Protein AF-A0A903VIB1-F1 (afdb_monomer_lite)

Radius of gyration: 15.93 Å; chains: 1; bounding box: 32×39×51 Å

Organism: Aedes aegypti (NCBI:txid7159)

Sequence (113 aa):
MQQSDLKKCAPDVELEVTIVDILDYVGESVRPIKEGYAVYAANHVICIGYRQQDAVNTEVTGYVTQTSHPGLAPHEVFLKLQQDISKWTLKCSCKAGTAKCKHIVACLLHIEK

Structure (mmCIF, N/CA/C/O backbone):
data_AF-A0A903VIB1-F1
#
_entry.id   AF-A0A903VIB1-F1
#
loop_
_atom_site.group_PDB
_atom_site.id
_atom_site.type_symbol
_atom_site.label_atom_id
_atom_site.label_alt_id
_atom_site.label_comp_id
_atom_site.label_asym_id
_atom_site.label_entity_id
_atom_site.label_seq_id
_atom_site.pdbx_PDB_ins_code
_atom_site.Cartn_x
_atom_site.Cartn_y
_atom_site.Cartn_z
_atom_site.occupancy
_atom_site.B_iso_or_equiv
_atom_site.auth_seq_id
_atom_site.auth_comp_id
_atom_site.auth_asym_id
_atom_site.auth_atom_id
_atom_site.pdbx_PDB_model_num
ATOM 1 N N . MET A 1 1 ? 7.621 -26.080 39.008 1.00 40.97 1 MET A N 1
ATOM 2 C CA . MET A 1 1 ? 7.419 -25.904 37.554 1.00 40.97 1 MET A CA 1
ATOM 3 C C . MET A 1 1 ? 6.298 -24.891 37.384 1.00 40.97 1 MET A C 1
ATOM 5 O O . MET A 1 1 ? 5.152 -25.236 37.631 1.00 40.97 1 MET A O 1
ATOM 9 N N . GLN A 1 2 ? 6.638 -23.624 37.142 1.00 39.22 2 GLN A N 1
ATOM 10 C CA . GLN A 1 2 ? 5.655 -22.549 36.971 1.00 39.22 2 GLN A CA 1
ATOM 11 C C . GLN A 1 2 ? 5.040 -22.669 35.573 1.00 39.22 2 GLN A C 1
ATOM 13 O O . GLN A 1 2 ? 5.773 -22.757 34.590 1.00 39.22 2 GLN A O 1
ATOM 18 N N . GLN A 1 3 ? 3.708 -22.722 35.503 1.00 46.00 3 GLN A N 1
ATOM 19 C CA . GLN A 1 3 ? 2.965 -22.527 34.261 1.00 46.00 3 GLN A CA 1
ATOM 20 C C . GLN A 1 3 ? 3.143 -21.061 33.868 1.00 46.00 3 GLN A C 1
ATOM 22 O O . GLN A 1 3 ? 2.686 -20.173 34.580 1.00 46.00 3 GLN A O 1
ATOM 27 N N . SER A 1 4 ? 3.881 -20.811 32.791 1.00 49.56 4 SER A N 1
ATOM 28 C CA . SER A 1 4 ? 4.010 -19.481 32.210 1.00 49.56 4 SER A CA 1
ATOM 29 C C . SER A 1 4 ? 2.710 -19.133 31.499 1.00 49.56 4 SER A C 1
ATOM 31 O O . SER A 1 4 ? 2.332 -19.802 30.534 1.00 49.56 4 SER A O 1
ATOM 33 N N . ASP A 1 5 ? 2.047 -18.097 31.997 1.00 44.31 5 ASP A N 1
ATOM 34 C CA . ASP A 1 5 ? 0.840 -17.506 31.444 1.00 44.31 5 ASP A CA 1
ATOM 35 C C . ASP A 1 5 ? 1.000 -17.219 29.945 1.00 44.31 5 ASP A C 1
ATOM 37 O O . ASP A 1 5 ? 1.673 -16.273 29.525 1.00 44.31 5 ASP A O 1
ATOM 41 N N . LEU A 1 6 ? 0.352 -18.045 29.121 1.00 48.19 6 LEU A N 1
ATOM 42 C CA . LEU A 1 6 ? 0.055 -17.715 27.734 1.00 48.19 6 LEU A CA 1
ATOM 43 C C . LEU A 1 6 ? -0.852 -16.485 27.759 1.00 48.19 6 LEU A C 1
ATOM 45 O O . LEU A 1 6 ? -2.054 -16.575 28.014 1.00 48.19 6 LEU A O 1
ATOM 49 N N . LYS A 1 7 ? -0.239 -15.323 27.538 1.00 52.78 7 LYS A N 1
ATOM 50 C CA . LYS A 1 7 ? -0.906 -14.039 27.354 1.00 52.78 7 LYS A CA 1
ATOM 51 C C . LYS A 1 7 ? -1.915 -14.212 26.217 1.00 52.78 7 LYS A C 1
ATOM 53 O O . LYS A 1 7 ? -1.532 -14.263 25.053 1.00 52.78 7 LYS A O 1
ATOM 58 N N . LYS A 1 8 ? -3.196 -14.372 26.557 1.00 42.09 8 LYS A N 1
ATOM 59 C CA . LYS A 1 8 ? -4.286 -14.370 25.579 1.00 42.09 8 LYS A CA 1
ATOM 60 C C . LYS A 1 8 ? -4.251 -13.013 24.879 1.00 42.09 8 LYS A C 1
ATOM 62 O O . LYS A 1 8 ? -4.536 -11.996 25.513 1.00 42.09 8 LYS A O 1
ATOM 67 N N . CYS A 1 9 ? -3.840 -12.994 23.613 1.00 46.03 9 CYS A N 1
ATOM 68 C CA . CYS A 1 9 ? -4.067 -11.845 22.749 1.00 46.03 9 CYS A CA 1
ATOM 69 C C . CYS A 1 9 ? -5.579 -11.584 22.723 1.00 46.03 9 CYS A C 1
ATOM 71 O O . CYS A 1 9 ? -6.378 -12.522 22.709 1.00 46.03 9 CYS A O 1
ATOM 73 N N . ALA A 1 10 ? -5.952 -10.313 22.857 1.00 52.38 10 ALA A N 1
ATOM 74 C CA . ALA A 1 10 ? -7.332 -9.848 22.792 1.00 52.38 10 ALA A CA 1
ATOM 75 C C . ALA A 1 10 ? -8.014 -10.375 21.511 1.00 52.38 10 ALA A C 1
ATOM 77 O O . ALA A 1 10 ? -7.298 -10.665 20.556 1.00 52.38 10 ALA A O 1
ATOM 78 N N . PRO A 1 11 ? -9.356 -10.515 21.483 1.00 49.09 11 PRO A N 1
ATOM 79 C CA . PRO A 1 11 ? -10.066 -10.998 20.299 1.00 49.09 11 PRO A CA 1
ATOM 80 C C . PRO A 1 11 ? -9.582 -10.269 19.042 1.00 49.09 11 PRO A C 1
ATOM 82 O O . PRO A 1 11 ? -9.483 -9.040 19.055 1.00 49.09 11 PRO A O 1
ATOM 85 N N . ASP A 1 12 ? -9.264 -11.059 18.013 1.00 54.84 12 ASP A N 1
ATOM 86 C CA . ASP A 1 12 ? -8.662 -10.670 16.734 1.00 54.84 12 ASP A CA 1
ATOM 87 C C . ASP A 1 12 ? -9.593 -9.746 15.935 1.00 54.84 12 ASP A C 1
ATOM 89 O O . ASP A 1 12 ? -10.185 -10.128 14.927 1.00 54.84 12 ASP A O 1
ATOM 93 N N . VAL A 1 13 ? -9.779 -8.512 16.398 1.00 57.50 13 VAL A N 1
ATOM 94 C CA . VAL A 1 13 ? -10.356 -7.462 15.565 1.00 57.50 13 VAL A CA 1
ATOM 95 C C . VAL A 1 13 ? -9.245 -7.027 14.627 1.00 57.50 13 VAL A C 1
ATOM 97 O O . VAL A 1 13 ? -8.422 -6.172 14.954 1.00 57.50 13 VAL A O 1
ATOM 100 N N . GLU A 1 14 ? -9.183 -7.687 13.479 1.00 68.75 14 GLU A N 1
ATOM 101 C CA . GLU A 1 14 ? -8.334 -7.246 12.390 1.00 68.75 14 GLU A CA 1
ATOM 102 C C . GLU A 1 14 ? -8.935 -5.976 11.797 1.00 68.75 14 GLU A C 1
ATOM 104 O O . GLU A 1 14 ? -10.111 -5.938 11.437 1.00 68.75 14 GLU A O 1
ATOM 109 N N . LEU A 1 15 ? -8.126 -4.924 11.699 1.00 79.56 15 LEU A N 1
ATOM 110 C CA . LEU A 1 15 ? -8.505 -3.766 10.912 1.00 79.56 15 LEU A CA 1
ATOM 111 C C . LEU A 1 15 ? -8.620 -4.189 9.444 1.00 79.56 15 LEU A C 1
ATOM 113 O O . LEU A 1 15 ? -7.647 -4.650 8.845 1.00 79.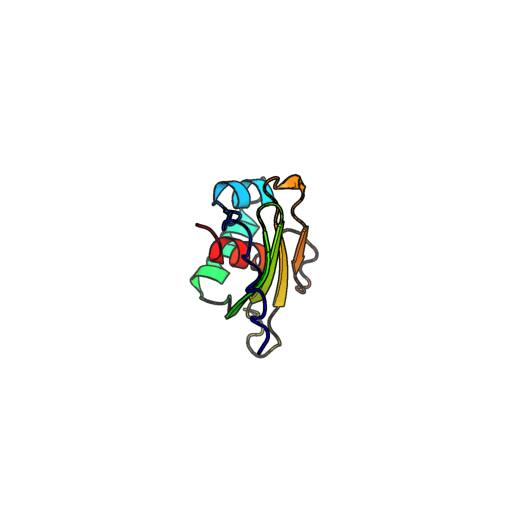56 15 LEU A O 1
ATOM 117 N N . GLU A 1 16 ? -9.816 -4.040 8.891 1.00 88.00 16 GLU A N 1
ATOM 118 C CA . GLU A 1 16 ? -10.106 -4.304 7.488 1.00 88.00 16 GLU A CA 1
ATOM 119 C C . GLU A 1 16 ? -9.763 -3.065 6.659 1.00 88.00 16 GLU A C 1
ATOM 121 O O . GLU A 1 16 ? -10.107 -1.943 7.032 1.00 88.00 16 GLU A O 1
ATOM 126 N N . VAL A 1 17 ? -9.039 -3.271 5.561 1.00 92.19 17 VAL A N 1
ATOM 127 C CA . VAL A 1 17 ? -8.824 -2.253 4.533 1.00 92.19 17 VAL A CA 1
ATOM 128 C C . VAL A 1 17 ? -9.709 -2.641 3.370 1.00 92.19 17 VAL A C 1
ATOM 130 O O . VAL A 1 17 ? -9.503 -3.703 2.794 1.00 92.19 17 VAL A O 1
ATOM 133 N N . THR A 1 18 ? -10.663 -1.792 3.022 1.00 95.12 18 THR A N 1
ATOM 134 C CA . THR A 1 18 ? -11.553 -2.009 1.881 1.00 95.12 18 THR A CA 1
ATOM 135 C C . THR A 1 18 ? -11.078 -1.211 0.673 1.00 95.12 18 THR A C 1
ATOM 137 O O . THR A 1 18 ? -10.361 -0.210 0.797 1.00 95.12 18 THR A O 1
ATOM 140 N N . ILE A 1 19 ? -11.542 -1.576 -0.523 1.00 95.25 19 ILE A N 1
ATOM 141 C CA . ILE A 1 19 ? -11.318 -0.753 -1.717 1.00 95.25 19 ILE A CA 1
ATOM 142 C C . ILE A 1 19 ? -11.827 0.691 -1.560 1.00 95.25 19 ILE A C 1
ATOM 144 O O . ILE A 1 19 ? -11.213 1.613 -2.100 1.00 95.25 19 ILE A O 1
ATOM 148 N N . VAL A 1 20 ? -12.913 0.911 -0.808 1.00 95.44 20 VAL A N 1
ATOM 149 C CA . VAL A 1 20 ? -13.463 2.254 -0.557 1.00 95.44 20 VAL A CA 1
ATOM 150 C C . VAL A 1 20 ? -12.458 3.092 0.226 1.00 95.44 20 VAL A C 1
ATOM 152 O O . VAL A 1 20 ? -12.188 4.225 -0.166 1.00 95.44 20 VAL A O 1
ATOM 155 N N . ASP A 1 21 ? -11.803 2.507 1.232 1.00 95.81 21 ASP A N 1
ATOM 156 C CA . ASP A 1 21 ? -10.793 3.215 2.020 1.00 95.81 21 ASP A CA 1
ATOM 157 C C . ASP A 1 21 ? -9.599 3.651 1.163 1.00 95.81 21 ASP A C 1
ATOM 159 O O . ASP A 1 21 ? -9.058 4.750 1.309 1.00 95.81 21 ASP A O 1
ATOM 163 N N . ILE A 1 22 ? -9.194 2.793 0.222 1.00 96.00 22 ILE A N 1
ATOM 164 C CA . ILE A 1 22 ? -8.106 3.085 -0.716 1.00 96.00 22 ILE A CA 1
ATOM 165 C C . ILE A 1 22 ? -8.496 4.243 -1.642 1.00 96.00 22 ILE A C 1
ATOM 167 O O . ILE A 1 22 ? -7.671 5.127 -1.900 1.00 96.00 22 ILE A O 1
ATOM 171 N N . LEU A 1 23 ? -9.736 4.256 -2.140 1.00 95.69 23 LEU A N 1
ATOM 172 C CA . LEU A 1 23 ? -10.247 5.329 -2.993 1.00 95.69 23 LEU A CA 1
ATOM 173 C C . LEU A 1 23 ? -10.325 6.657 -2.234 1.00 95.69 23 LEU A C 1
ATOM 175 O O . LEU A 1 23 ? -9.826 7.662 -2.740 1.00 95.69 23 LEU A O 1
ATOM 179 N N . ASP A 1 24 ? -10.840 6.651 -1.007 1.00 95.50 24 ASP A N 1
ATOM 180 C CA . ASP A 1 24 ? -10.931 7.835 -0.147 1.00 95.50 24 ASP A CA 1
ATOM 181 C C . ASP A 1 24 ? -9.545 8.391 0.207 1.00 95.50 24 ASP A C 1
ATOM 183 O O . ASP A 1 24 ? -9.294 9.598 0.110 1.00 95.50 24 ASP A O 1
ATOM 187 N N . TYR A 1 25 ? -8.591 7.515 0.534 1.00 94.56 25 TYR A N 1
ATOM 188 C CA . TYR A 1 25 ? -7.202 7.906 0.760 1.00 94.56 25 TYR A CA 1
ATOM 189 C C . TYR A 1 25 ? -6.590 8.568 -0.483 1.00 94.56 25 TYR A C 1
ATOM 191 O O . TYR A 1 25 ? -5.928 9.611 -0.383 1.00 94.56 25 TYR A O 1
ATOM 199 N N . VAL A 1 26 ? -6.794 7.995 -1.673 1.00 94.00 26 VAL A N 1
ATOM 200 C CA . VAL A 1 26 ? -6.239 8.560 -2.907 1.00 94.00 26 VAL A CA 1
ATOM 201 C C . VAL A 1 26 ? -6.953 9.859 -3.306 1.00 94.00 26 VAL A C 1
ATOM 203 O O . VAL A 1 26 ? -6.280 10.799 -3.756 1.00 94.00 26 VAL A O 1
ATOM 206 N N . GLY A 1 27 ? -8.253 9.981 -3.044 1.00 93.00 27 GLY A N 1
ATOM 207 C CA . GLY A 1 27 ? -9.099 11.108 -3.436 1.00 93.00 27 GLY A CA 1
ATOM 208 C C . GLY A 1 27 ? -9.273 11.198 -4.956 1.00 93.00 27 GLY A C 1
ATOM 209 O O . GLY A 1 27 ? -9.230 10.197 -5.663 1.00 93.00 27 GLY A O 1
ATOM 210 N N . GLU A 1 28 ? -9.367 12.415 -5.490 1.00 92.19 28 GLU A N 1
ATOM 211 C CA . GLU A 1 28 ? -9.686 12.682 -6.909 1.00 92.19 28 GLU A CA 1
ATOM 212 C C . GLU A 1 28 ? -8.634 12.208 -7.940 1.00 92.19 28 GLU A C 1
ATOM 214 O O . GLU A 1 28 ? -8.800 12.377 -9.151 1.00 92.19 28 GLU A O 1
ATOM 219 N N . SER A 1 29 ? -7.502 11.647 -7.503 1.00 89.69 29 SER A N 1
ATOM 220 C CA . SER A 1 29 ? -6.434 11.241 -8.418 1.00 89.69 29 SER A CA 1
ATOM 221 C C . SER A 1 29 ? -6.584 9.794 -8.875 1.00 89.69 29 SER A C 1
ATOM 223 O O . SER A 1 29 ? -6.364 8.855 -8.124 1.00 89.69 29 SER A O 1
ATOM 225 N N . VAL A 1 30 ? -6.812 9.573 -10.166 1.00 92.56 30 VAL A N 1
ATOM 226 C CA . VAL A 1 30 ? -6.858 8.204 -10.720 1.00 92.56 30 VAL A CA 1
ATOM 227 C C . VAL A 1 30 ? -5.475 7.571 -10.914 1.00 92.56 30 VAL A C 1
ATOM 229 O O . VAL A 1 30 ? -5.349 6.360 -11.097 1.00 92.56 30 VAL A O 1
ATOM 232 N N . ARG A 1 31 ? -4.414 8.386 -10.929 1.00 93.69 31 ARG A N 1
ATOM 233 C CA . ARG A 1 31 ? -3.062 7.943 -11.289 1.00 93.69 31 ARG A CA 1
ATOM 234 C C . ARG A 1 31 ? -2.454 6.982 -10.253 1.00 93.69 31 ARG A C 1
ATOM 236 O O . ARG A 1 31 ? -1.976 5.934 -10.687 1.00 93.69 31 ARG A O 1
ATOM 243 N N . PRO A 1 32 ? -2.488 7.261 -8.932 1.00 94.19 32 PRO A N 1
ATOM 244 C CA . PRO A 1 32 ? -1.973 6.334 -7.923 1.00 94.19 32 PRO A CA 1
ATOM 245 C C . PRO A 1 32 ? -2.664 4.970 -7.953 1.00 94.19 32 PRO A C 1
ATOM 247 O O . PRO A 1 32 ? -1.982 3.962 -7.800 1.00 94.19 32 PRO A O 1
ATOM 250 N N . ILE A 1 33 ? -3.975 4.931 -8.226 1.00 95.88 33 ILE A N 1
ATOM 251 C CA . ILE A 1 33 ? -4.740 3.685 -8.375 1.00 95.88 33 ILE A CA 1
ATOM 252 C C . ILE A 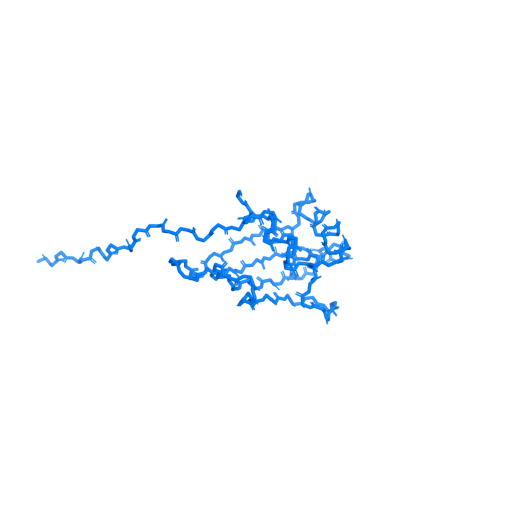1 33 ? -4.257 2.886 -9.584 1.00 95.88 33 ILE A C 1
ATOM 254 O O . ILE A 1 33 ? -3.861 1.735 -9.435 1.00 95.88 33 ILE A O 1
ATOM 258 N N . LYS A 1 34 ? -4.222 3.495 -10.777 1.00 96.88 34 LYS A N 1
ATOM 259 C CA . LYS A 1 34 ? -3.805 2.799 -12.008 1.00 96.88 34 LYS A CA 1
ATOM 260 C C . LYS A 1 34 ? -2.374 2.276 -11.921 1.00 96.88 34 LYS A C 1
ATOM 262 O O . LYS A 1 34 ? -2.109 1.121 -12.245 1.00 96.88 34 LYS A O 1
ATOM 267 N N . GLU A 1 35 ? -1.447 3.128 -11.492 1.00 95.69 35 GLU A N 1
ATOM 268 C CA . GLU A 1 35 ? -0.044 2.739 -11.373 1.00 95.69 35 GLU A CA 1
ATOM 269 C C . GLU A 1 35 ? 0.176 1.745 -10.224 1.00 95.69 35 GLU A C 1
ATOM 271 O O . GLU A 1 35 ? 0.990 0.835 -10.361 1.00 95.69 35 GLU A O 1
ATOM 276 N N . GLY A 1 36 ? -0.537 1.900 -9.105 1.00 96.00 36 GLY A N 1
ATOM 277 C CA . GLY A 1 36 ? -0.463 0.990 -7.963 1.00 96.00 36 GLY A CA 1
ATOM 278 C C . GLY A 1 36 ? -1.000 -0.397 -8.291 1.00 96.00 36 GLY A C 1
ATOM 279 O O . GLY A 1 36 ? -0.329 -1.387 -8.012 1.00 96.00 36 GLY A O 1
ATOM 280 N N . TYR A 1 37 ? -2.137 -0.471 -8.984 1.00 97.62 37 TYR A N 1
ATOM 281 C CA . TYR A 1 37 ? -2.684 -1.730 -9.481 1.00 97.62 37 TYR A CA 1
ATOM 282 C C . TYR A 1 37 ? -1.719 -2.428 -10.442 1.00 97.62 37 TYR A C 1
ATOM 284 O O . TYR A 1 37 ? -1.495 -3.625 -10.311 1.00 97.62 37 TYR A O 1
ATOM 292 N N . ALA A 1 38 ? -1.077 -1.694 -11.357 1.00 97.25 38 ALA A N 1
ATOM 293 C CA . ALA A 1 38 ? -0.081 -2.281 -12.255 1.00 97.25 38 ALA A CA 1
ATOM 294 C C . ALA A 1 38 ? 1.123 -2.877 -11.497 1.00 97.25 38 ALA A C 1
ATOM 296 O O . ALA A 1 38 ? 1.636 -3.923 -11.882 1.00 97.25 38 ALA A O 1
ATOM 297 N N . VAL A 1 39 ? 1.568 -2.236 -10.409 1.00 96.62 39 VAL A N 1
ATOM 298 C CA . VAL A 1 39 ? 2.636 -2.756 -9.535 1.00 96.62 39 VAL A CA 1
ATOM 299 C C . VAL A 1 39 ? 2.174 -4.004 -8.778 1.00 96.62 39 VAL A C 1
ATOM 301 O O . VAL A 1 39 ? 2.914 -4.985 -8.721 1.00 96.62 39 VAL A O 1
ATOM 304 N N . TYR A 1 40 ? 0.961 -3.981 -8.223 1.00 97.44 40 TYR A N 1
ATOM 305 C CA . TYR A 1 40 ? 0.363 -5.120 -7.526 1.00 97.44 40 TYR A CA 1
ATOM 306 C C . TY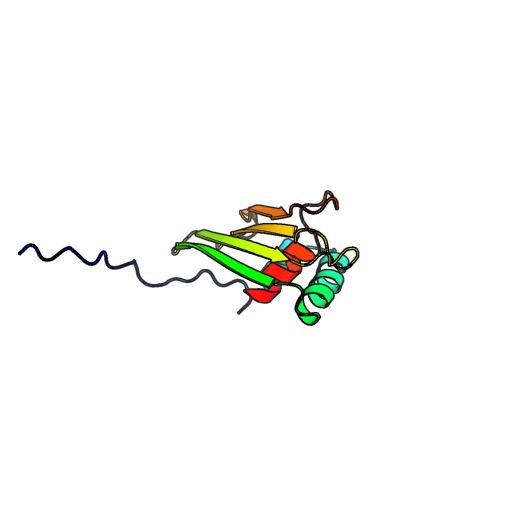R A 1 40 ? 0.178 -6.326 -8.460 1.00 97.44 40 TYR A C 1
ATOM 308 O O . TYR A 1 40 ? 0.701 -7.400 -8.179 1.00 97.44 40 TYR A O 1
ATOM 316 N N . ALA A 1 41 ? -0.464 -6.131 -9.615 1.00 97.50 41 ALA A N 1
ATOM 317 C CA . ALA A 1 41 ? -0.731 -7.176 -10.605 1.00 97.50 41 ALA A CA 1
ATOM 318 C C . ALA A 1 41 ? 0.548 -7.786 -11.204 1.00 97.50 41 ALA A C 1
ATOM 320 O O . ALA A 1 41 ? 0.554 -8.943 -11.617 1.00 97.50 41 ALA A O 1
ATOM 321 N N . ALA A 1 42 ? 1.647 -7.027 -11.230 1.00 96.62 42 ALA A N 1
ATOM 322 C CA . ALA A 1 42 ? 2.960 -7.522 -11.635 1.00 96.62 42 ALA A CA 1
ATOM 323 C C . ALA A 1 42 ? 3.694 -8.309 -10.528 1.00 96.62 42 ALA A C 1
ATOM 325 O O . ALA A 1 42 ? 4.851 -8.679 -10.717 1.00 96.62 42 ALA A O 1
ATOM 326 N N . ASN A 1 43 ? 3.062 -8.553 -9.372 1.00 95.88 43 ASN A N 1
ATOM 327 C CA . ASN A 1 43 ? 3.660 -9.205 -8.200 1.00 95.88 43 ASN A CA 1
ATOM 328 C C . ASN A 1 43 ? 4.958 -8.525 -7.730 1.00 95.88 43 ASN A C 1
ATOM 330 O O . ASN A 1 43 ? 5.906 -9.175 -7.295 1.00 95.88 43 ASN A O 1
ATOM 334 N N . HIS A 1 44 ? 5.023 -7.194 -7.828 1.00 96.69 44 HIS A N 1
ATOM 335 C CA . HIS A 1 44 ? 6.196 -6.438 -7.380 1.00 96.69 44 HIS A CA 1
ATOM 336 C C . HIS A 1 44 ? 6.207 -6.179 -5.869 1.00 96.69 44 HIS A C 1
ATOM 338 O O . HIS A 1 44 ? 7.225 -5.728 -5.349 1.00 96.69 44 HIS A O 1
ATOM 344 N N . VAL A 1 45 ? 5.106 -6.436 -5.157 1.00 97.25 45 VAL A N 1
ATOM 345 C CA . VAL A 1 45 ? 5.096 -6.469 -3.688 1.00 97.25 45 VAL A CA 1
ATOM 346 C C . VAL A 1 45 ? 5.754 -7.779 -3.257 1.00 97.25 45 VAL A C 1
ATOM 348 O O . VAL A 1 45 ? 5.189 -8.849 -3.448 1.00 97.25 45 VAL A O 1
ATOM 351 N N . ILE A 1 46 ? 6.969 -7.693 -2.719 1.00 96.00 46 ILE A N 1
ATOM 352 C CA . ILE A 1 46 ? 7.804 -8.855 -2.391 1.00 96.00 46 ILE A CA 1
ATOM 353 C C . ILE A 1 46 ? 7.328 -9.496 -1.092 1.00 96.00 46 ILE A C 1
ATOM 355 O O . ILE A 1 46 ? 7.183 -10.712 -1.003 1.00 96.00 46 ILE A O 1
ATOM 359 N N . CYS A 1 47 ? 7.123 -8.675 -0.065 1.00 95.06 47 CYS A N 1
ATOM 360 C CA . CYS A 1 47 ? 6.627 -9.132 1.220 1.00 95.06 47 CYS A CA 1
ATOM 361 C C . CYS A 1 47 ? 5.942 -8.005 1.987 1.00 95.06 47 CYS A C 1
ATOM 363 O O . CYS A 1 47 ? 6.245 -6.822 1.802 1.00 95.06 47 CYS A O 1
ATOM 365 N N . ILE A 1 48 ? 5.035 -8.419 2.867 1.00 96.25 48 ILE A N 1
ATOM 366 C CA . ILE A 1 48 ? 4.329 -7.596 3.837 1.00 96.25 48 ILE A CA 1
ATOM 367 C C . ILE A 1 48 ? 4.577 -8.204 5.221 1.00 96.25 48 ILE A C 1
ATOM 369 O O . ILE A 1 48 ? 4.416 -9.407 5.411 1.00 96.25 48 ILE A O 1
ATOM 373 N N . GLY A 1 49 ? 4.985 -7.380 6.182 1.00 94.62 49 GLY A N 1
ATOM 374 C CA . GLY A 1 49 ? 5.183 -7.770 7.574 1.00 94.62 49 GLY A CA 1
ATOM 375 C C . GLY A 1 49 ? 4.348 -6.909 8.513 1.00 94.62 49 GLY A C 1
ATOM 376 O O . GLY A 1 49 ? 4.461 -5.682 8.495 1.00 94.62 49 GLY A O 1
ATOM 377 N N . TYR A 1 50 ? 3.546 -7.552 9.356 1.00 93.31 50 TYR A N 1
ATOM 378 C CA . TYR A 1 50 ? 2.769 -6.899 10.406 1.00 93.31 50 TYR A CA 1
ATOM 379 C C . TYR A 1 50 ? 3.660 -6.694 11.635 1.00 93.31 50 TYR A C 1
ATOM 381 O O . TYR A 1 50 ? 4.207 -7.651 12.182 1.00 93.31 50 TYR A O 1
ATOM 389 N N . ARG A 1 51 ? 3.848 -5.437 12.048 1.00 90.44 51 ARG A N 1
ATOM 390 C CA . ARG A 1 51 ? 4.621 -5.070 13.249 1.00 90.44 51 ARG A CA 1
ATOM 391 C C . ARG A 1 51 ? 3.741 -4.994 14.490 1.00 90.44 51 ARG A C 1
ATOM 393 O O . ARG A 1 51 ? 4.182 -5.357 15.575 1.00 90.44 51 ARG A O 1
ATOM 400 N N . GLN A 1 52 ? 2.514 -4.513 14.319 1.00 88.38 52 GLN A N 1
ATOM 401 C CA . GLN A 1 52 ? 1.505 -4.405 15.363 1.00 88.38 52 GLN A CA 1
ATOM 402 C C . GLN A 1 52 ? 0.132 -4.592 14.728 1.00 88.38 52 GLN A C 1
ATOM 404 O O . GLN A 1 52 ? -0.133 -4.039 13.663 1.00 88.38 52 GLN A O 1
ATOM 409 N N . GLN A 1 53 ? -0.727 -5.356 15.390 1.00 87.19 53 GLN A N 1
ATOM 410 C CA . GLN A 1 53 ? -2.108 -5.551 14.981 1.00 87.19 53 GLN A CA 1
ATOM 411 C C . GLN A 1 53 ? -2.956 -5.616 16.248 1.00 87.19 53 GLN A C 1
ATOM 413 O O . GLN A 1 53 ? -2.802 -6.516 17.072 1.00 87.19 53 GLN A O 1
ATOM 418 N N . ASP A 1 54 ? -3.786 -4.600 16.437 1.00 83.81 54 ASP A N 1
ATOM 419 C CA . ASP A 1 54 ? -4.790 -4.535 17.489 1.00 83.81 54 ASP A CA 1
ATOM 420 C C . ASP A 1 54 ? -6.082 -3.916 16.939 1.00 83.81 54 ASP A C 1
ATOM 422 O O . ASP A 1 54 ? -6.138 -3.476 15.790 1.00 83.81 54 ASP A O 1
ATOM 426 N N . ALA A 1 55 ? -7.123 -3.868 17.771 1.00 77.81 55 ALA A N 1
ATOM 427 C CA . ALA A 1 55 ? -8.447 -3.388 17.376 1.00 77.81 55 ALA A CA 1
ATOM 428 C C . ALA A 1 55 ? -8.481 -1.921 16.897 1.00 77.81 55 ALA A C 1
ATOM 430 O O . ALA A 1 55 ? -9.485 -1.481 16.339 1.00 77.81 55 ALA A O 1
ATOM 431 N N . VAL A 1 56 ? -7.427 -1.141 17.153 1.00 83.31 56 VAL A N 1
ATOM 432 C CA . VAL A 1 56 ? -7.364 0.300 16.880 1.00 83.31 56 VAL A CA 1
ATOM 433 C C . VAL A 1 56 ? -6.310 0.630 15.827 1.00 83.31 56 VAL A C 1
ATOM 435 O O . VAL A 1 56 ? -6.512 1.550 15.032 1.00 83.31 56 VAL A O 1
ATOM 438 N N . ASN A 1 57 ? -5.181 -0.079 15.838 1.00 89.50 57 ASN A N 1
ATOM 439 C CA . ASN A 1 57 ? -4.027 0.206 15.002 1.00 89.50 57 ASN A CA 1
ATOM 440 C C . ASN A 1 57 ? -3.501 -1.058 14.330 1.00 89.50 57 ASN A C 1
ATOM 442 O O . ASN A 1 57 ? -3.285 -2.091 14.964 1.00 89.50 57 ASN A O 1
ATOM 446 N N . THR A 1 58 ? -3.191 -0.927 13.046 1.00 92.94 58 THR A N 1
ATOM 447 C CA . THR A 1 58 ? -2.420 -1.920 12.301 1.00 92.94 58 THR A CA 1
ATOM 448 C C . THR A 1 58 ? -1.197 -1.247 11.692 1.00 92.94 58 THR A C 1
ATOM 450 O O . THR A 1 58 ? -1.313 -0.299 10.916 1.00 92.94 58 THR A O 1
ATOM 453 N N . GLU A 1 59 ? -0.009 -1.706 12.080 1.00 95.12 59 GLU A N 1
ATOM 454 C CA . GLU A 1 59 ? 1.269 -1.229 11.559 1.00 95.12 59 GLU A CA 1
ATOM 455 C C . GLU A 1 59 ? 1.902 -2.292 10.669 1.00 95.12 59 GLU A C 1
ATOM 457 O O . GLU A 1 59 ? 2.166 -3.418 11.095 1.00 95.12 59 GLU A O 1
ATOM 462 N N . VAL A 1 60 ? 2.184 -1.907 9.430 1.00 95.31 60 VAL A N 1
ATOM 463 C CA . VAL A 1 60 ? 2.650 -2.793 8.371 1.00 95.31 60 VAL A CA 1
ATOM 464 C C 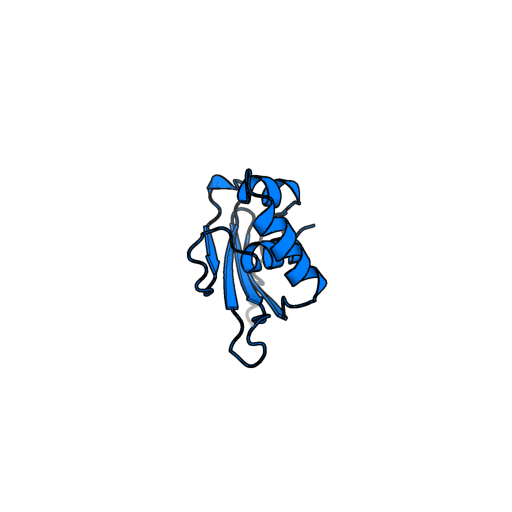. VAL A 1 60 ? 3.907 -2.217 7.738 1.00 95.31 60 VAL A C 1
ATOM 466 O O . VAL A 1 60 ? 4.040 -1.009 7.536 1.00 95.31 60 VAL A O 1
ATOM 469 N N . THR A 1 61 ? 4.852 -3.090 7.406 1.00 97.31 61 THR A N 1
ATOM 470 C CA . THR A 1 61 ? 5.983 -2.767 6.535 1.00 97.31 61 THR A CA 1
ATOM 471 C C . THR A 1 61 ? 5.953 -3.650 5.305 1.00 97.31 61 THR A C 1
ATOM 473 O O . THR A 1 61 ? 5.954 -4.870 5.424 1.00 97.31 61 THR A O 1
ATOM 476 N N . GLY A 1 62 ? 5.941 -3.033 4.131 1.00 97.19 62 GLY A N 1
ATOM 477 C CA . GLY A 1 62 ? 6.030 -3.702 2.845 1.00 97.19 62 GLY A CA 1
ATOM 478 C C . GLY A 1 62 ? 7.340 -3.408 2.131 1.00 97.19 62 GLY A C 1
ATOM 479 O O . GLY A 1 62 ? 7.921 -2.335 2.296 1.00 97.19 62 GLY A O 1
ATOM 480 N N . TYR A 1 63 ? 7.777 -4.347 1.299 1.00 97.38 63 TYR A N 1
ATOM 481 C CA . TYR A 1 63 ? 8.911 -4.171 0.397 1.00 97.38 63 TYR A CA 1
ATOM 482 C C . TYR A 1 63 ? 8.451 -4.355 -1.045 1.00 97.38 63 TYR A C 1
ATOM 484 O O . TYR A 1 63 ? 7.873 -5.385 -1.387 1.00 97.38 63 TYR A O 1
ATOM 492 N N . VAL A 1 64 ? 8.700 -3.357 -1.892 1.00 96.88 64 VAL A N 1
ATOM 493 C CA . VAL A 1 64 ? 8.202 -3.325 -3.275 1.00 96.88 64 VAL A CA 1
ATOM 494 C C . VAL A 1 64 ? 9.354 -3.132 -4.255 1.00 96.88 64 VAL A C 1
ATOM 496 O O . VAL A 1 64 ? 10.105 -2.162 -4.153 1.00 96.88 64 VAL A O 1
ATOM 499 N N . THR A 1 65 ? 9.502 -4.041 -5.217 1.00 95.88 65 THR A N 1
ATOM 500 C CA . THR A 1 65 ? 10.549 -3.987 -6.248 1.00 95.88 65 THR A CA 1
ATOM 501 C C . THR A 1 65 ? 10.499 -2.670 -7.021 1.00 95.88 65 THR A C 1
ATOM 503 O O . THR A 1 65 ? 9.431 -2.188 -7.406 1.00 95.88 65 THR A O 1
ATOM 506 N N . GLN A 1 66 ? 11.666 -2.093 -7.315 1.00 91.50 66 GLN A N 1
ATOM 507 C CA . GLN A 1 66 ? 11.745 -0.913 -8.172 1.00 91.50 66 GLN A CA 1
ATOM 508 C C . GLN A 1 66 ? 11.576 -1.316 -9.641 1.00 91.50 66 GLN A C 1
ATOM 510 O O . GLN A 1 66 ? 12.506 -1.837 -10.248 1.00 91.50 66 GLN A O 1
ATOM 515 N N . THR A 1 67 ? 10.421 -1.034 -10.250 1.00 86.12 67 THR A N 1
ATOM 516 C CA . THR A 1 67 ? 10.146 -1.436 -11.646 1.00 86.12 67 THR A CA 1
ATOM 517 C C . THR A 1 67 ? 11.192 -0.932 -12.649 1.00 86.12 67 THR A C 1
ATOM 519 O O . THR A 1 67 ? 11.517 -1.636 -13.596 1.00 86.12 67 THR A O 1
ATOM 522 N N . SER A 1 68 ? 11.738 0.273 -12.455 1.00 84.94 68 SER A N 1
ATOM 523 C CA . SER A 1 68 ? 12.754 0.839 -13.354 1.00 84.94 68 SER A CA 1
ATOM 524 C C . SER A 1 68 ? 14.176 0.346 -13.081 1.00 84.94 68 SER A C 1
ATOM 526 O O . SER A 1 68 ? 15.028 0.463 -13.954 1.00 84.94 68 SER A O 1
ATOM 528 N N . HIS A 1 69 ? 14.443 -0.188 -11.887 1.00 88.25 69 HIS A N 1
ATOM 529 C CA . HIS A 1 69 ? 15.773 -0.623 -11.458 1.00 88.25 69 HIS A CA 1
ATOM 530 C C . HIS A 1 69 ? 15.661 -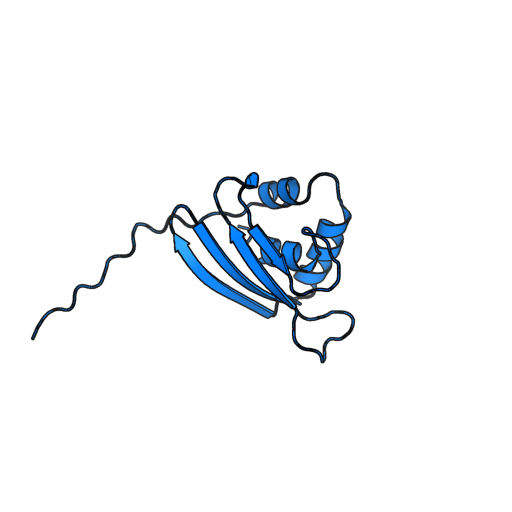1.874 -10.570 1.00 88.25 69 HIS A C 1
ATOM 532 O O . HIS A 1 69 ? 15.986 -1.816 -9.383 1.00 88.25 69 HIS A O 1
ATOM 538 N N . PRO A 1 70 ? 15.194 -3.014 -11.111 1.00 84.50 70 PRO A N 1
ATOM 539 C CA . PRO A 1 70 ? 14.837 -4.192 -10.314 1.00 84.50 70 PRO A CA 1
ATOM 540 C C . PRO A 1 70 ? 16.014 -4.817 -9.549 1.00 84.50 70 PRO A C 1
ATOM 542 O O . PRO A 1 70 ? 15.791 -5.562 -8.605 1.00 84.50 70 PRO A O 1
ATOM 545 N N . GLY A 1 71 ? 17.259 -4.502 -9.925 1.00 86.81 71 GLY A N 1
ATOM 546 C CA . GLY A 1 71 ? 18.464 -4.930 -9.205 1.00 86.81 71 GLY A CA 1
ATOM 547 C C . GLY A 1 71 ? 18.836 -4.072 -7.988 1.00 86.81 71 GLY A C 1
ATOM 548 O O . GLY A 1 71 ? 19.793 -4.403 -7.294 1.00 86.81 71 GLY A O 1
ATOM 549 N N . LEU A 1 72 ? 18.134 -2.963 -7.734 1.00 91.25 72 LEU A N 1
ATOM 550 C CA . LEU A 1 72 ? 18.342 -2.140 -6.541 1.00 91.25 72 LEU A CA 1
ATOM 551 C C . LEU A 1 72 ? 17.494 -2.630 -5.366 1.00 91.25 72 LEU A C 1
ATOM 553 O O . LEU A 1 72 ? 16.514 -3.353 -5.536 1.00 91.25 72 LEU A O 1
ATOM 557 N N . ALA A 1 73 ? 17.854 -2.169 -4.165 1.00 93.44 73 ALA A N 1
ATOM 558 C CA . ALA A 1 73 ? 17.082 -2.435 -2.960 1.00 93.44 73 ALA A CA 1
ATOM 559 C C . ALA A 1 73 ? 15.599 -2.039 -3.155 1.00 93.44 73 ALA A C 1
ATOM 561 O O . ALA A 1 73 ? 15.330 -0.936 -3.649 1.00 93.44 73 ALA A O 1
ATOM 562 N N . PRO A 1 74 ? 14.639 -2.897 -2.769 1.00 96.38 74 PRO A N 1
ATOM 563 C CA . PRO A 1 74 ? 13.215 -2.587 -2.851 1.00 96.38 74 PRO A CA 1
ATOM 564 C C . PRO A 1 74 ? 12.852 -1.304 -2.098 1.00 96.38 74 PRO A C 1
ATOM 566 O O . PRO A 1 74 ? 13.511 -0.916 -1.132 1.00 96.38 74 PRO A O 1
ATOM 569 N N . HIS A 1 75 ? 11.771 -0.651 -2.515 1.00 95.50 75 HIS A N 1
ATOM 570 C CA . HIS A 1 75 ? 11.185 0.425 -1.730 1.00 95.50 75 HIS A CA 1
ATOM 571 C C . HIS A 1 75 ? 10.564 -0.134 -0.456 1.00 95.50 75 HIS A C 1
ATOM 573 O O . HIS A 1 75 ? 9.740 -1.043 -0.516 1.00 95.50 75 HIS A O 1
ATOM 579 N N . GLU A 1 76 ? 10.924 0.457 0.679 1.00 95.94 76 GLU A N 1
ATOM 580 C CA . GLU A 1 76 ? 10.272 0.202 1.956 1.00 95.94 76 GLU A CA 1
ATOM 581 C C . GLU A 1 76 ? 9.020 1.079 2.039 1.00 95.94 76 GLU A C 1
ATOM 583 O O . GLU A 1 76 ? 9.063 2.289 1.777 1.00 95.94 76 GLU A O 1
ATOM 588 N N . VAL A 1 77 ? 7.896 0.457 2.373 1.00 96.75 77 VAL A N 1
ATOM 589 C CA . VAL A 1 77 ? 6.590 1.085 2.540 1.00 96.75 77 VAL A CA 1
ATOM 590 C C . VAL A 1 77 ? 6.150 0.861 3.977 1.00 96.75 77 VAL A C 1
ATOM 592 O O . VAL A 1 77 ? 6.014 -0.274 4.412 1.00 96.75 77 VAL A O 1
ATOM 595 N N . PHE A 1 78 ? 5.910 1.935 4.715 1.00 96.06 78 PHE A N 1
ATOM 596 C CA . PHE A 1 78 ? 5.362 1.886 6.063 1.00 96.06 78 PHE A CA 1
ATOM 597 C C . PHE A 1 78 ? 3.904 2.332 6.028 1.00 96.06 78 PHE A C 1
ATOM 599 O O . PHE A 1 78 ? 3.611 3.432 5.550 1.00 96.06 78 PHE A O 1
ATOM 606 N N . LEU A 1 79 ? 3.006 1.500 6.549 1.00 95.62 79 LEU A N 1
ATOM 607 C CA . LEU A 1 79 ? 1.583 1.795 6.665 1.00 95.62 79 LEU A CA 1
ATOM 608 C C . LEU A 1 79 ? 1.192 1.727 8.139 1.00 95.62 79 LEU A C 1
ATOM 610 O O . LEU A 1 79 ? 1.281 0.667 8.751 1.00 95.62 79 LEU A O 1
ATOM 614 N N . LYS A 1 80 ? 0.748 2.846 8.705 1.00 95.62 80 LYS A N 1
ATOM 615 C CA . LYS A 1 80 ? 0.050 2.867 9.991 1.00 95.62 80 LYS A CA 1
ATOM 616 C C . LYS A 1 80 ? -1.413 3.187 9.739 1.00 95.62 80 LYS A C 1
ATOM 618 O O . LYS A 1 80 ? -1.733 4.298 9.313 1.00 95.62 80 LYS A O 1
ATOM 623 N N . LEU A 1 81 ? -2.255 2.193 9.976 1.00 94.94 81 LEU A N 1
ATOM 624 C CA . LEU A 1 81 ? -3.666 2.164 9.621 1.00 94.94 81 LEU A CA 1
ATOM 625 C C . LEU A 1 81 ? -4.526 2.199 10.880 1.00 94.94 81 LEU A C 1
ATOM 627 O O . LEU A 1 81 ? -4.177 1.604 11.902 1.00 94.94 81 LEU A O 1
ATOM 631 N N . GLN A 1 82 ? -5.644 2.909 10.782 1.00 93.69 82 GLN A N 1
ATOM 632 C CA . GLN A 1 82 ? -6.668 3.053 11.816 1.00 93.69 82 GLN A CA 1
ATOM 633 C C . GLN A 1 82 ? -8.044 3.060 11.146 1.00 93.69 82 GLN A C 1
ATOM 635 O O . GLN A 1 82 ? -8.124 3.281 9.941 1.00 93.69 82 GLN A O 1
ATOM 640 N N . GLN A 1 83 ? -9.119 2.821 11.902 1.00 89.81 83 GLN A N 1
ATOM 641 C CA . GLN A 1 83 ? -10.482 2.788 11.338 1.00 89.81 83 GLN A CA 1
ATOM 642 C C . GLN A 1 83 ? -10.853 4.078 10.590 1.00 89.81 83 GLN A C 1
ATOM 644 O O . GLN A 1 83 ? -11.631 4.057 9.650 1.00 89.81 83 GLN A O 1
ATOM 649 N N . ASP A 1 84 ? -10.292 5.207 11.019 1.00 91.56 84 ASP A N 1
ATOM 650 C CA . ASP A 1 84 ? -10.466 6.502 10.373 1.00 91.56 84 ASP A CA 1
ATOM 651 C C . ASP A 1 84 ? -9.294 6.776 9.418 1.00 91.56 84 ASP A C 1
ATOM 653 O O . ASP A 1 84 ? -8.147 6.942 9.854 1.00 91.56 84 ASP A O 1
ATOM 657 N N . ILE A 1 85 ? -9.596 6.855 8.118 1.00 92.06 85 ILE A N 1
ATOM 658 C CA . ILE A 1 85 ? -8.634 7.094 7.028 1.00 92.06 85 ILE A CA 1
ATOM 659 C C . ILE A 1 85 ? -7.870 8.402 7.226 1.00 92.06 85 ILE A C 1
ATOM 661 O O . ILE A 1 85 ? -6.687 8.492 6.892 1.00 92.06 85 ILE A O 1
ATOM 665 N N . SER A 1 86 ? -8.500 9.418 7.825 1.00 92.19 86 SER A N 1
ATOM 666 C CA . SER A 1 86 ? -7.844 10.706 8.076 1.00 92.19 86 SER A CA 1
ATOM 667 C C . SER A 1 86 ? -6.653 10.591 9.036 1.00 92.19 86 SER A C 1
ATOM 669 O O . SER A 1 86 ? -5.795 11.475 9.069 1.00 92.19 86 SER A O 1
ATOM 671 N N . LYS A 1 87 ? -6.567 9.485 9.787 1.00 93.94 87 LYS A N 1
ATOM 672 C CA . LYS A 1 87 ? -5.474 9.187 10.720 1.00 93.94 87 LYS A CA 1
ATOM 673 C C . LYS A 1 87 ? -4.403 8.273 10.130 1.00 93.94 87 LYS A C 1
ATOM 675 O O . LYS A 1 87 ? -3.407 7.985 10.798 1.00 93.94 87 LYS A O 1
ATOM 680 N N . TRP A 1 88 ? -4.569 7.817 8.890 1.00 94.81 88 TRP A N 1
ATOM 681 C CA . TRP A 1 88 ? -3.575 6.971 8.243 1.00 94.81 88 TRP A CA 1
ATOM 682 C C . TRP A 1 88 ? -2.252 7.716 8.082 1.00 94.81 88 TRP A C 1
ATOM 684 O O . TRP A 1 88 ? -2.185 8.829 7.563 1.00 94.81 88 TRP A O 1
ATOM 694 N N . THR A 1 89 ? -1.166 7.074 8.505 1.00 94.38 89 THR A N 1
ATOM 695 C CA . THR A 1 89 ? 0.192 7.593 8.320 1.00 94.38 89 THR A CA 1
ATOM 696 C C . THR A 1 89 ? 0.959 6.649 7.415 1.00 94.38 89 THR A C 1
ATOM 698 O O . THR A 1 89 ? 1.464 5.617 7.859 1.00 94.38 89 THR A O 1
ATOM 701 N N . LEU A 1 90 ? 1.044 7.004 6.134 1.00 94.56 90 LEU A N 1
ATOM 702 C CA . LEU A 1 90 ? 1.657 6.165 5.108 1.00 94.56 90 LEU A CA 1
ATOM 703 C C . LEU A 1 90 ? 2.936 6.813 4.582 1.00 94.56 90 LEU A C 1
ATOM 705 O O . LEU A 1 90 ? 2.972 8.010 4.289 1.00 94.56 90 LEU A O 1
ATOM 709 N N . LYS A 1 91 ? 4.004 6.027 4.466 1.00 94.44 91 LYS A N 1
ATOM 710 C CA . LYS A 1 91 ? 5.313 6.490 3.995 1.00 94.44 91 LYS A CA 1
ATOM 711 C C . LYS A 1 91 ? 5.902 5.479 3.030 1.00 94.44 91 LYS A C 1
ATOM 713 O O . LYS A 1 91 ? 5.726 4.278 3.184 1.00 94.44 91 LYS A O 1
ATOM 718 N N . CYS A 1 92 ? 6.647 5.968 2.050 1.00 94.75 92 CYS A N 1
ATOM 719 C CA . CYS A 1 92 ? 7.414 5.128 1.144 1.00 94.75 92 CYS A CA 1
ATOM 720 C C . CYS A 1 92 ? 8.794 5.741 0.941 1.00 94.75 92 CYS A C 1
ATOM 722 O O . CYS A 1 92 ? 8.909 6.959 0.807 1.00 94.75 92 CYS A O 1
ATOM 724 N N . SER A 1 93 ? 9.830 4.907 0.860 1.00 93.75 93 SER A N 1
ATOM 725 C CA . SER A 1 93 ? 11.202 5.355 0.601 1.00 93.75 93 SER A CA 1
ATOM 726 C C . SER A 1 93 ? 11.436 5.850 -0.835 1.00 93.75 93 SER A C 1
ATOM 728 O O . SER A 1 93 ? 12.535 6.288 -1.177 1.00 93.75 93 SER A O 1
ATOM 730 N N . CYS A 1 94 ? 10.427 5.785 -1.711 1.00 91.62 94 CYS A N 1
ATOM 731 C CA . CYS A 1 94 ? 10.559 6.244 -3.088 1.00 91.62 94 CYS A CA 1
ATOM 732 C C . CYS A 1 94 ? 10.690 7.775 -3.184 1.00 91.62 94 CYS A C 1
ATOM 734 O O . CYS A 1 94 ? 10.050 8.530 -2.454 1.00 91.62 94 CYS A O 1
ATOM 736 N N . LYS A 1 95 ? 11.465 8.242 -4.169 1.00 77.38 95 LYS A N 1
ATOM 737 C CA . LYS A 1 95 ? 11.737 9.672 -4.412 1.00 77.38 95 LYS A CA 1
ATOM 738 C C . LYS A 1 95 ? 10.540 10.479 -4.930 1.00 77.38 95 LYS A C 1
ATOM 740 O O . LYS A 1 95 ? 10.679 11.679 -5.131 1.00 77.38 95 LYS A O 1
ATOM 745 N N . ALA A 1 96 ? 9.388 9.852 -5.175 1.00 67.69 96 ALA A N 1
ATOM 746 C CA . ALA A 1 96 ? 8.249 10.497 -5.833 1.00 67.69 96 ALA A CA 1
ATOM 747 C C . ALA A 1 96 ? 7.644 11.670 -5.033 1.00 67.69 96 ALA A C 1
ATOM 749 O O . ALA A 1 96 ? 6.815 12.390 -5.578 1.00 67.69 96 ALA A O 1
ATOM 750 N N . GLY A 1 97 ? 8.045 11.875 -3.771 1.00 53.56 97 GLY A N 1
ATOM 751 C CA . GLY A 1 97 ? 7.793 13.119 -3.035 1.00 53.56 97 GLY A CA 1
ATOM 752 C C . GLY A 1 97 ? 6.325 13.392 -2.703 1.00 53.56 97 GLY A C 1
ATOM 753 O O . GLY A 1 97 ? 5.998 14.488 -2.262 1.00 53.56 97 GLY A O 1
ATOM 754 N N . THR A 1 98 ? 5.437 12.416 -2.900 1.00 67.06 98 THR A N 1
ATOM 755 C CA . THR A 1 98 ? 4.013 12.532 -2.577 1.00 67.06 98 THR A CA 1
ATOM 756 C C . THR A 1 98 ? 3.622 11.480 -1.555 1.00 67.06 98 THR A C 1
ATOM 758 O O . THR A 1 98 ? 4.116 10.351 -1.573 1.00 67.06 98 THR A O 1
ATOM 761 N N . ALA A 1 99 ? 2.678 11.838 -0.689 1.00 77.31 99 ALA A N 1
ATOM 762 C CA . ALA A 1 99 ? 2.104 10.923 0.287 1.00 77.31 99 ALA A CA 1
ATOM 763 C C . ALA A 1 99 ? 1.218 9.836 -0.347 1.00 77.31 99 ALA A C 1
ATOM 765 O O . ALA A 1 99 ? 0.627 9.092 0.416 1.00 77.31 99 ALA A O 1
ATOM 766 N N . LYS A 1 100 ? 1.103 9.762 -1.691 1.00 90.06 100 LYS A N 1
ATOM 767 C CA . LYS A 1 100 ? 0.178 8.919 -2.484 1.00 90.06 100 LYS A CA 1
ATOM 768 C C . LYS A 1 100 ? 0.882 8.254 -3.674 1.00 90.06 100 LYS A C 1
ATOM 770 O O . LYS A 1 100 ? 0.502 8.437 -4.830 1.00 90.06 100 LYS A O 1
ATOM 775 N N . CYS A 1 101 ? 1.969 7.530 -3.414 1.00 93.88 101 CYS A N 1
ATOM 776 C CA . CYS A 1 101 ? 2.716 6.857 -4.475 1.00 93.88 101 CYS A CA 1
ATOM 777 C C . CYS A 1 101 ? 2.114 5.484 -4.825 1.00 93.88 101 CYS A C 1
ATOM 779 O O . CYS A 1 101 ? 1.462 4.838 -4.005 1.00 93.88 101 CYS A O 1
ATOM 781 N N . LYS A 1 102 ? 2.411 4.996 -6.034 1.00 95.00 102 LYS A N 1
ATOM 782 C CA . LYS A 1 102 ? 1.975 3.675 -6.513 1.00 95.00 102 LYS A CA 1
ATOM 783 C C . LYS A 1 102 ? 2.388 2.506 -5.613 1.00 95.00 102 LYS A C 1
ATOM 785 O O . LYS A 1 102 ? 1.659 1.531 -5.536 1.00 95.00 102 LYS A O 1
ATOM 790 N N . HIS A 1 103 ? 3.524 2.594 -4.916 1.00 96.25 103 HIS A N 1
ATOM 791 C CA . HIS A 1 103 ? 3.981 1.517 -4.028 1.00 96.25 103 HIS A CA 1
ATOM 792 C C . HIS A 1 103 ? 3.123 1.418 -2.763 1.00 96.25 103 HIS A C 1
ATOM 794 O O . HIS A 1 103 ? 2.819 0.312 -2.336 1.00 96.25 103 HIS A O 1
ATOM 800 N N . ILE A 1 104 ? 2.687 2.556 -2.204 1.00 96.75 104 ILE A N 1
ATOM 801 C CA . ILE A 1 104 ? 1.743 2.569 -1.077 1.00 96.75 104 ILE A CA 1
ATOM 802 C C . ILE A 1 104 ? 0.430 1.926 -1.508 1.00 96.75 104 ILE A C 1
ATOM 804 O O . ILE A 1 104 ? -0.039 1.005 -0.850 1.00 96.75 104 ILE A O 1
ATOM 808 N N . VAL A 1 105 ? -0.119 2.362 -2.645 1.00 96.88 105 VAL A N 1
ATOM 809 C CA . VAL A 1 105 ? -1.372 1.810 -3.173 1.00 96.88 105 VAL A CA 1
ATOM 810 C C . VAL A 1 105 ? -1.244 0.314 -3.469 1.00 96.88 105 VAL A C 1
ATOM 812 O O . VAL A 1 105 ? -2.140 -0.440 -3.123 1.00 96.88 105 VAL A O 1
ATOM 815 N N . ALA A 1 106 ? -0.125 -0.143 -4.036 1.00 97.38 106 ALA A N 1
ATOM 816 C CA . ALA A 1 106 ? 0.109 -1.567 -4.268 1.00 97.38 106 ALA A CA 1
ATOM 817 C C . ALA A 1 106 ? 0.141 -2.382 -2.964 1.00 97.38 106 ALA A C 1
ATOM 819 O O . ALA A 1 106 ? -0.395 -3.485 -2.930 1.00 97.38 106 ALA A O 1
ATOM 820 N N . CYS A 1 107 ? 0.737 -1.847 -1.892 1.00 97.25 107 CYS A N 1
ATOM 821 C CA . CYS A 1 107 ? 0.701 -2.494 -0.581 1.00 97.25 107 CYS A CA 1
ATOM 822 C C . CYS A 1 107 ? -0.706 -2.493 0.025 1.00 97.25 107 CYS A C 1
ATOM 824 O O . CYS A 1 107 ? -1.090 -3.507 0.591 1.00 97.25 107 CYS A O 1
ATOM 826 N N . LEU A 1 108 ? -1.469 -1.401 -0.113 1.00 97.06 108 LEU A N 1
ATOM 827 C CA . LEU A 1 108 ? -2.862 -1.336 0.341 1.00 97.06 108 LEU A CA 1
ATOM 828 C C . LEU A 1 108 ? -3.737 -2.362 -0.391 1.00 97.06 108 LEU A C 1
ATOM 830 O O . LEU A 1 108 ? -4.438 -3.116 0.263 1.00 97.06 108 LEU A O 1
ATOM 834 N N . LEU A 1 109 ? -3.622 -2.462 -1.719 1.00 97.44 109 LEU A N 1
ATOM 835 C CA . LEU A 1 109 ? -4.317 -3.479 -2.524 1.00 97.44 109 LEU A CA 1
ATOM 836 C C . LEU A 1 109 ? -3.913 -4.912 -2.152 1.00 97.44 109 LEU A C 1
ATOM 838 O O . LEU A 1 109 ? -4.691 -5.836 -2.331 1.00 97.44 109 LEU A O 1
ATOM 842 N N . HIS A 1 110 ? -2.691 -5.116 -1.659 1.00 97.00 110 HIS A N 1
ATOM 843 C CA . HIS A 1 110 ? -2.229 -6.439 -1.248 1.00 97.00 110 HIS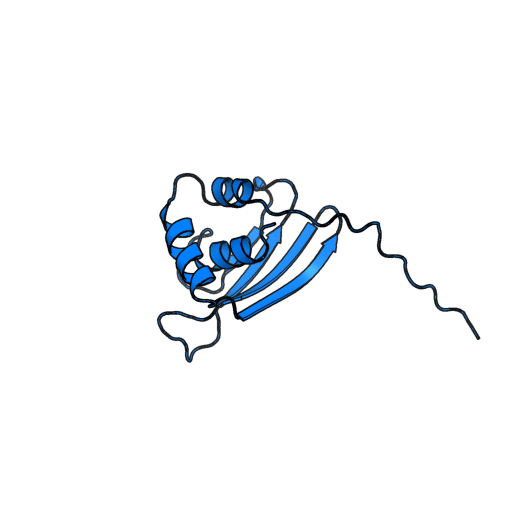 A CA 1
ATOM 844 C C . HIS A 1 110 ? -2.831 -6.904 0.083 1.00 97.00 110 HIS A C 1
ATOM 846 O O . HIS A 1 110 ? -2.919 -8.105 0.313 1.00 97.00 110 HIS A O 1
ATOM 852 N N . ILE A 1 111 ? -3.202 -5.968 0.958 1.00 94.56 111 ILE A N 1
ATOM 853 C CA . ILE A 1 111 ? -3.802 -6.256 2.272 1.00 94.56 111 ILE A CA 1
ATOM 854 C C . ILE A 1 111 ? -5.313 -6.005 2.301 1.00 94.56 111 ILE A C 1
ATOM 856 O O . ILE A 1 111 ? -5.928 -6.179 3.352 1.00 94.56 111 ILE A O 1
ATOM 860 N N . GLU A 1 112 ? -5.873 -5.553 1.179 1.00 94.44 112 GLU A N 1
ATOM 861 C CA . GLU A 1 112 ? -7.305 -5.354 0.988 1.00 94.44 112 GLU A CA 1
ATOM 862 C C . GLU A 1 112 ? -8.050 -6.688 1.131 1.00 94.44 112 GLU A C 1
ATOM 864 O O . GLU A 1 112 ? -7.499 -7.747 0.805 1.00 94.44 112 GLU A O 1
ATOM 869 N N . LYS A 1 113 ? -9.261 -6.639 1.690 1.00 80.06 113 LYS A N 1
ATOM 870 C CA . LYS A 1 113 ? -10.106 -7.807 1.963 1.00 80.06 113 LYS A CA 1
ATOM 871 C C . LYS A 1 113 ? -11.516 -7.604 1.431 1.00 80.06 113 LYS A C 1
ATOM 873 O O . LYS A 1 113 ? -11.995 -6.452 1.494 1.00 80.06 113 LYS A O 1
#

Secondary structure (DSSP, 8-state):
--------PPP--PPP--HHHHHHHHTT-HHHHHHHHHHHHTT-EEEEEEEEE-SS-EEEEEEE--TT-TTSPPEEEEEEE-SSGGG-EEEESSTT-SSS-HHHHHHHHHH--

Foldseek 3Di:
DDDDDPPPDDPQLFDAQAPVLLCVLQDPDCVLVVLLVVQLVVVQFVDKDWPDTDNFWTWIWTFGADPVCNVDGTKIKIWIDGNDSVPIDIDIPDPPPDSRHSNNSNVSVVRHD

pLDDT: mean 86.88, std 15.8, range [39.22, 97.62]

InterPro domains:
  IPR007527 Zinc finger, SWIM-type [PS50966] (77-112)